Protein AF-A0A1X0NQ09-F1 (afdb_monomer)

Secondary structure (DSSP, 8-state):
----EEEEE-GGGTTSPPHHHHHHHHHH--EEEEEEEPPPPS-SS--S-TTTT-HHHHHHHHHHHHHHHHHHHHH-TT-SEEEEE-TT----HHHHHHHHTTS-SSS-EES-EEEEEEEETTEEEEEEEE-TTEEEEEHHHHHHHHH-HHHHHHHHSPP--

Structure (mmCIF, N/CA/C/O backbone):
data_AF-A0A1X0NQ09-F1
#
_entry.id   AF-A0A1X0NQ09-F1
#
loop_
_atom_site.group_PDB
_atom_site.id
_atom_site.type_symbol
_atom_site.label_atom_id
_atom_site.label_alt_id
_atom_site.label_comp_id
_atom_site.label_asym_id
_atom_site.label_entity_id
_atom_site.label_seq_id
_atom_site.pdbx_PDB_ins_code
_atom_site.Cartn_x
_atom_site.Cartn_y
_atom_site.Cartn_z
_atom_site.occupancy
_atom_site.B_iso_or_equiv
_atom_site.auth_seq_id
_atom_site.auth_comp_id
_atom_site.auth_asym_id
_atom_site.auth_atom_id
_atom_site.pdbx_PDB_model_num
ATOM 1 N N . MET A 1 1 ? -10.140 -13.417 -4.870 1.00 56.12 1 MET A N 1
ATOM 2 C CA . MET A 1 1 ? -8.799 -13.005 -5.319 1.00 56.12 1 MET A CA 1
ATOM 3 C C . MET A 1 1 ? -8.086 -12.385 -4.136 1.00 56.12 1 MET A C 1
ATOM 5 O O . MET A 1 1 ? -8.625 -11.443 -3.562 1.00 56.12 1 MET A O 1
ATOM 9 N N . LEU A 1 2 ? -6.958 -12.962 -3.728 1.00 75.19 2 LEU A N 1
ATOM 10 C CA . LEU A 1 2 ? -6.041 -12.350 -2.772 1.00 75.19 2 LEU A CA 1
ATOM 11 C C . LEU A 1 2 ? -4.984 -11.637 -3.614 1.00 75.19 2 LEU A C 1
ATOM 13 O O . LEU A 1 2 ? -4.325 -12.284 -4.415 1.00 75.19 2 LEU A O 1
ATOM 17 N N . VAL A 1 3 ? -4.888 -10.317 -3.499 1.00 72.88 3 VAL A N 1
ATOM 18 C CA . VAL A 1 3 ? -3.839 -9.560 -4.193 1.00 72.88 3 VAL A CA 1
ATOM 19 C C . VAL A 1 3 ? -2.610 -9.617 -3.310 1.00 72.88 3 VAL A C 1
ATOM 21 O O . VAL A 1 3 ? -2.664 -9.125 -2.181 1.00 72.88 3 VAL A O 1
ATOM 24 N N . LEU A 1 4 ? -1.544 -10.238 -3.805 1.00 79.12 4 LEU A N 1
ATOM 25 C C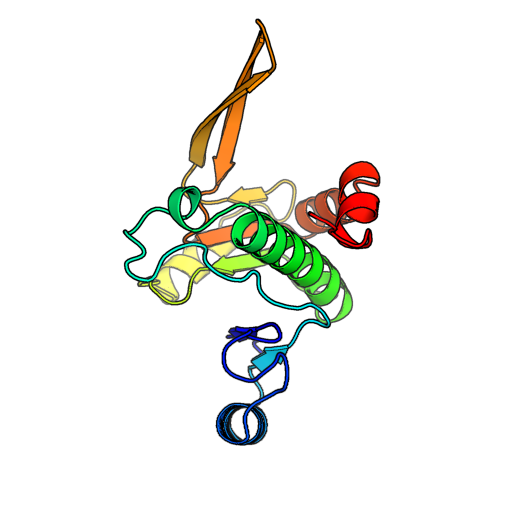A . LEU A 1 4 ? -0.279 -10.341 -3.083 1.00 79.12 4 LEU A CA 1
ATOM 26 C C . LEU A 1 4 ? 0.681 -9.232 -3.497 1.00 79.12 4 LEU A C 1
ATOM 28 O O . LEU A 1 4 ? 1.336 -8.648 -2.635 1.00 79.12 4 LEU A O 1
ATOM 32 N N . TYR A 1 5 ? 0.691 -8.869 -4.781 1.00 91.75 5 TYR A N 1
ATOM 33 C CA . TYR A 1 5 ? 1.655 -7.912 -5.309 1.00 91.75 5 TYR A CA 1
ATOM 34 C C . TYR A 1 5 ? 0.978 -6.760 -6.041 1.00 91.75 5 TYR A C 1
ATOM 36 O O . TYR A 1 5 ? 0.171 -6.939 -6.953 1.00 91.75 5 TYR A O 1
ATOM 44 N N . VAL A 1 6 ? 1.350 -5.543 -5.649 1.00 93.69 6 VAL A N 1
ATOM 45 C CA . VAL A 1 6 ? 0.920 -4.310 -6.307 1.00 93.69 6 VAL A CA 1
ATOM 46 C C . VAL A 1 6 ? 2.138 -3.665 -6.946 1.00 93.69 6 VAL A C 1
ATOM 48 O O . VAL A 1 6 ? 3.069 -3.236 -6.263 1.00 93.69 6 VAL A O 1
ATOM 51 N N . LEU A 1 7 ? 2.134 -3.573 -8.269 1.00 94.81 7 LEU A N 1
ATOM 52 C CA . LEU A 1 7 ? 3.247 -3.088 -9.076 1.00 94.81 7 LEU A CA 1
ATOM 53 C C . LEU A 1 7 ? 2.864 -1.827 -9.853 1.00 94.81 7 LEU A C 1
ATOM 55 O O . LEU A 1 7 ? 1.699 -1.447 -9.947 1.00 94.81 7 LEU A O 1
ATOM 59 N N . ALA A 1 8 ? 3.865 -1.159 -10.408 1.00 93.81 8 ALA A N 1
ATOM 60 C CA . ALA A 1 8 ? 3.704 -0.084 -11.376 1.00 93.81 8 ALA A CA 1
ATOM 61 C C . ALA A 1 8 ? 4.798 -0.214 -12.445 1.00 93.81 8 ALA A C 1
ATOM 63 O O . ALA A 1 8 ? 5.671 -1.079 -12.365 1.00 93.81 8 ALA A O 1
ATOM 64 N N . ARG A 1 9 ? 4.733 0.608 -13.492 1.00 93.38 9 ARG A N 1
ATOM 65 C CA . ARG A 1 9 ? 5.643 0.492 -14.637 1.00 93.38 9 ARG A CA 1
ATOM 66 C C . ARG A 1 9 ? 7.059 0.895 -14.229 1.00 93.38 9 ARG A C 1
ATOM 68 O O . ARG A 1 9 ? 7.280 2.041 -13.847 1.00 93.38 9 ARG A O 1
ATOM 75 N N . HIS A 1 10 ? 8.015 -0.028 -14.319 1.00 91.88 10 HIS A N 1
ATOM 76 C CA . HIS A 1 10 ? 9.383 0.192 -13.845 1.00 91.88 10 HIS A CA 1
ATOM 77 C C . HIS A 1 10 ? 10.287 0.820 -14.934 1.00 91.88 10 HIS A C 1
ATOM 79 O O . HIS A 1 10 ? 10.208 0.427 -16.105 1.00 91.88 10 HIS A O 1
ATOM 85 N N . PRO A 1 11 ? 11.187 1.769 -14.597 1.00 90.75 11 PRO A N 1
ATOM 86 C CA . PRO A 1 11 ? 12.048 2.439 -15.578 1.00 90.75 11 PRO A CA 1
ATOM 87 C C . PRO A 1 11 ? 13.055 1.522 -16.291 1.00 90.75 11 PRO A C 1
ATOM 89 O O . PRO A 1 11 ? 13.478 1.861 -17.397 1.00 90.75 11 PRO A O 1
ATOM 92 N N . SER A 1 12 ? 13.445 0.382 -15.705 1.00 89.31 12 SER A N 1
ATOM 93 C CA . SER A 1 12 ? 14.407 -0.557 -16.325 1.00 89.31 12 SER A CA 1
ATOM 94 C C . SER A 1 12 ? 13.903 -1.175 -17.631 1.00 89.31 12 SER A C 1
ATOM 96 O O . SER A 1 12 ? 14.713 -1.564 -18.465 1.00 89.31 12 SER A O 1
ATOM 98 N N . HIS A 1 13 ? 12.583 -1.223 -17.828 1.00 90.31 13 HIS A N 1
ATOM 99 C CA . HIS A 1 13 ? 11.938 -1.751 -19.032 1.00 90.31 13 HIS A CA 1
ATOM 100 C C . HIS A 1 13 ? 11.296 -0.637 -19.871 1.00 90.31 13 HIS A C 1
ATOM 102 O O . HIS A 1 13 ? 10.322 -0.863 -20.585 1.00 90.31 13 HIS A O 1
ATOM 108 N N . GLY A 1 14 ? 11.798 0.600 -19.753 1.00 92.00 14 GLY A N 1
ATOM 109 C CA . GLY A 1 14 ? 11.249 1.748 -20.480 1.00 92.00 14 GLY A CA 1
ATOM 110 C C . GLY A 1 14 ? 9.796 2.057 -20.111 1.00 92.00 14 GLY A C 1
ATOM 111 O O . GLY A 1 14 ? 9.060 2.574 -20.944 1.00 92.00 14 GLY A O 1
ATOM 112 N N . TYR A 1 15 ? 9.384 1.722 -18.883 1.00 93.56 15 TYR A N 1
ATOM 113 C CA . TYR A 1 15 ? 7.998 1.802 -18.411 1.00 93.56 15 TYR A CA 1
ATOM 114 C C . TYR A 1 15 ? 7.011 0.881 -19.153 1.00 93.56 15 TYR A C 1
ATOM 116 O O . TYR A 1 15 ? 5.805 1.113 -19.107 1.00 93.56 15 TYR A O 1
ATOM 124 N N . ASN A 1 16 ? 7.496 -0.187 -19.787 1.00 95.31 16 ASN A N 1
ATOM 125 C CA . ASN A 1 16 ? 6.665 -1.280 -20.291 1.00 95.31 16 ASN A CA 1
ATOM 126 C C . ASN A 1 16 ? 6.654 -2.456 -19.305 1.00 95.31 16 ASN A C 1
ATOM 128 O O . ASN A 1 16 ? 7.522 -2.562 -18.436 1.00 95.31 16 ASN A O 1
ATOM 132 N N . TYR A 1 17 ? 5.671 -3.344 -19.446 1.00 94.62 17 TYR A N 1
ATOM 133 C CA . TYR A 1 17 ? 5.644 -4.612 -18.717 1.00 94.62 17 TYR A CA 1
ATOM 134 C C . TYR A 1 17 ? 6.594 -5.610 -19.384 1.00 94.62 17 TYR A C 1
ATOM 136 O O . TYR A 1 17 ? 6.605 -5.727 -20.609 1.00 94.62 17 TYR A O 1
ATOM 144 N N . SER A 1 18 ? 7.412 -6.303 -18.590 1.00 94.12 18 SER A N 1
ATOM 145 C CA . SER A 1 18 ? 8.292 -7.354 -19.103 1.00 94.12 18 SER A CA 1
ATOM 146 C C . SER A 1 18 ? 7.494 -8.617 -19.431 1.00 94.12 18 SER A C 1
ATOM 148 O O . SER A 1 18 ? 6.469 -8.891 -18.810 1.00 94.12 18 SER A O 1
ATOM 150 N N . GLU A 1 19 ? 7.994 -9.434 -20.359 1.00 95.56 19 GLU A N 1
ATOM 151 C CA . GLU A 1 19 ? 7.397 -10.744 -20.667 1.00 95.56 19 GLU A CA 1
ATOM 152 C C . GLU A 1 19 ? 7.321 -11.647 -19.427 1.00 95.56 19 GLU A C 1
ATOM 154 O O . GLU A 1 19 ? 6.338 -12.357 -19.236 1.00 95.56 19 GLU A O 1
ATOM 159 N N . SER A 1 20 ? 8.329 -11.571 -18.549 1.00 95.25 20 SER A N 1
ATOM 160 C CA . SER A 1 20 ? 8.358 -12.326 -17.293 1.00 95.25 20 SER A CA 1
ATOM 161 C C . SER A 1 20 ? 7.201 -11.954 -16.366 1.00 95.25 20 SER A C 1
ATOM 163 O O . SER A 1 20 ? 6.545 -12.844 -15.839 1.00 95.25 20 SER A O 1
ATOM 165 N N . LEU A 1 21 ? 6.917 -10.656 -16.221 1.00 94.94 21 LEU A N 1
ATOM 166 C CA . LEU A 1 21 ? 5.816 -10.162 -15.400 1.00 94.94 21 LEU A CA 1
ATOM 167 C C . LEU A 1 21 ? 4.464 -10.585 -15.978 1.00 94.94 21 LEU A C 1
ATOM 169 O O . LEU A 1 21 ? 3.570 -10.969 -15.233 1.00 94.94 21 LEU A O 1
ATOM 173 N N . LEU A 1 22 ? 4.310 -10.514 -17.304 1.00 95.69 22 LEU A N 1
ATOM 174 C CA . LEU A 1 22 ? 3.078 -10.942 -17.968 1.00 95.69 22 LEU A CA 1
ATOM 175 C C . LEU A 1 22 ? 2.822 -12.435 -17.750 1.00 95.69 22 LEU A C 1
ATOM 177 O O . LEU A 1 22 ? 1.698 -12.816 -17.442 1.00 95.69 22 LEU A O 1
ATOM 181 N N . LYS A 1 23 ? 3.868 -13.261 -17.856 1.00 97.25 23 LYS A N 1
ATOM 182 C CA . LYS A 1 23 ? 3.777 -14.697 -17.590 1.00 97.25 23 LYS A CA 1
ATOM 183 C C . LYS A 1 23 ? 3.428 -14.989 -16.128 1.00 97.25 23 LYS A C 1
ATOM 185 O O . LYS A 1 23 ? 2.556 -15.806 -15.875 1.00 97.25 23 LYS A O 1
ATOM 190 N N . GLU A 1 24 ? 4.072 -14.313 -15.180 1.00 95.88 24 GLU A N 1
ATOM 191 C CA . GLU A 1 24 ? 3.794 -14.481 -13.748 1.00 95.88 24 GLU A CA 1
ATOM 192 C C . GLU A 1 24 ? 2.354 -14.073 -13.398 1.00 95.88 24 GLU A C 1
ATOM 194 O O . GLU A 1 24 ? 1.649 -14.796 -12.699 1.00 95.88 24 GLU A O 1
ATOM 199 N N . ALA A 1 25 ? 1.873 -12.957 -13.951 1.00 94.69 25 ALA A N 1
ATOM 200 C CA . ALA A 1 25 ? 0.501 -12.502 -13.742 1.00 94.69 25 ALA A CA 1
ATOM 201 C C . ALA A 1 25 ? -0.548 -13.468 -14.331 1.00 94.69 25 ALA A C 1
ATOM 203 O O . ALA A 1 25 ? -1.627 -13.625 -13.751 1.00 94.69 25 ALA A O 1
ATOM 204 N N . ASP A 1 26 ? -0.235 -14.106 -15.463 1.00 95.06 26 ASP A N 1
ATOM 205 C CA . ASP A 1 26 ? -1.075 -15.138 -16.085 1.00 95.06 26 ASP A CA 1
ATOM 206 C C . ASP A 1 26 ? -1.040 -16.467 -15.313 1.00 95.06 26 ASP A C 1
ATOM 208 O O . ASP A 1 26 ? -2.035 -17.178 -15.272 1.00 95.06 26 ASP A O 1
ATOM 212 N N . GLU A 1 27 ? 0.075 -16.791 -14.657 1.00 96.12 27 GLU A N 1
ATOM 213 C CA . GLU A 1 27 ? 0.233 -18.040 -13.905 1.00 96.12 27 GLU A CA 1
ATOM 214 C C . GLU A 1 27 ? -0.399 -17.978 -12.503 1.00 96.12 27 GLU A C 1
ATOM 216 O O . GLU A 1 27 ? -1.095 -18.911 -12.097 1.00 96.12 27 GLU A O 1
ATOM 221 N N . TYR A 1 28 ? -0.181 -16.887 -11.758 1.00 94.81 28 TYR A N 1
ATOM 222 C CA . TYR A 1 28 ? -0.541 -16.807 -10.333 1.00 94.81 28 TYR A CA 1
ATOM 223 C C . TYR A 1 28 ? -1.804 -15.990 -10.040 1.00 94.81 28 TYR A C 1
ATOM 225 O O . TYR A 1 28 ? -2.444 -16.197 -9.006 1.00 94.81 28 TYR A O 1
ATOM 233 N N . HIS A 1 29 ? -2.207 -15.093 -10.947 1.00 93.00 29 HIS A N 1
ATOM 234 C CA . HIS A 1 29 ? -3.415 -14.265 -10.817 1.00 93.00 29 HIS A CA 1
ATOM 235 C C . HIS A 1 29 ? -3.526 -13.473 -9.491 1.00 93.00 29 HIS A C 1
ATOM 237 O O .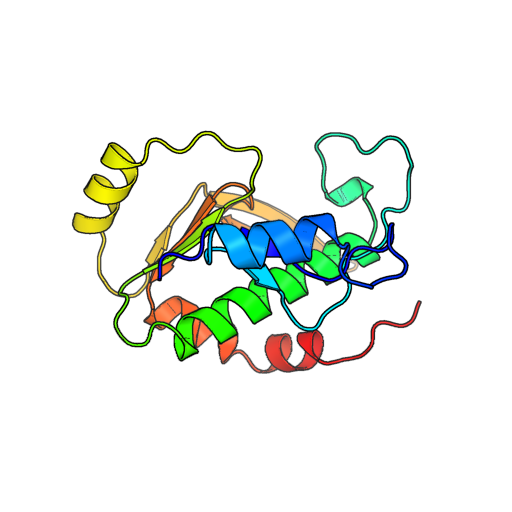 HIS A 1 29 ? -4.626 -13.225 -8.983 1.00 93.00 29 HIS A O 1
ATOM 243 N N . ASP A 1 30 ? -2.392 -13.058 -8.928 1.00 94.00 30 ASP A N 1
ATOM 244 C CA . ASP A 1 30 ? -2.265 -12.346 -7.648 1.00 94.00 30 ASP A CA 1
ATOM 245 C C . ASP A 1 30 ? -1.534 -10.990 -7.766 1.00 94.00 30 ASP A C 1
ATOM 247 O O . ASP A 1 30 ? -1.333 -10.293 -6.762 1.00 94.00 30 ASP A O 1
ATOM 251 N N . ILE A 1 31 ? -1.201 -10.587 -8.998 1.00 94.75 31 ILE A N 1
ATOM 252 C CA . ILE A 1 31 ? -0.532 -9.330 -9.343 1.00 94.75 31 ILE A CA 1
ATOM 253 C C . ILE A 1 31 ? -1.544 -8.296 -9.848 1.00 94.75 31 ILE A C 1
ATOM 255 O O . ILE A 1 31 ? -2.333 -8.547 -10.759 1.00 94.75 31 ILE A O 1
ATOM 259 N N . ILE A 1 32 ? -1.456 -7.077 -9.318 1.00 93.50 32 ILE A N 1
ATOM 260 C CA . ILE A 1 32 ? -2.135 -5.893 -9.851 1.00 93.50 32 ILE A CA 1
ATOM 261 C C . ILE A 1 32 ? -1.102 -4.849 -10.256 1.00 93.50 32 ILE A C 1
ATOM 263 O O . ILE A 1 32 ? -0.279 -4.425 -9.447 1.00 93.50 32 ILE A O 1
ATOM 267 N N . THR A 1 33 ? -1.199 -4.344 -11.485 1.00 94.06 33 THR A N 1
ATOM 268 C CA . THR A 1 33 ? -0.398 -3.200 -11.934 1.00 94.06 33 THR A CA 1
ATOM 269 C C . THR A 1 33 ? -1.215 -1.913 -11.915 1.00 94.06 33 THR A C 1
ATOM 271 O O . THR A 1 33 ? -2.295 -1.844 -12.502 1.00 94.06 33 THR A O 1
ATOM 274 N N . LEU A 1 34 ? -0.680 -0.865 -11.299 1.00 94.00 34 LEU A N 1
ATOM 275 C CA . LEU A 1 34 ? -1.281 0.464 -11.271 1.00 94.00 34 LEU A CA 1
ATOM 276 C C . LEU A 1 34 ? -0.872 1.276 -12.513 1.00 94.00 34 LEU A C 1
ATOM 278 O O . LEU A 1 34 ? 0.254 1.131 -13.000 1.00 94.00 34 LEU A O 1
ATOM 282 N N . PRO A 1 35 ? -1.737 2.179 -13.018 1.00 91.25 35 PRO A N 1
ATOM 283 C CA . PRO A 1 35 ? -1.507 2.923 -14.258 1.00 91.25 35 PRO A CA 1
ATOM 284 C C . PRO A 1 35 ? -0.533 4.103 -14.080 1.00 91.25 35 PRO A C 1
ATOM 286 O O . PRO A 1 35 ? -0.704 5.170 -14.665 1.00 91.25 35 PRO A O 1
ATOM 289 N N . VAL A 1 36 ? 0.534 3.925 -13.306 1.00 91.94 36 VAL A N 1
ATOM 290 C CA . VAL A 1 36 ? 1.568 4.936 -13.042 1.00 91.94 36 VAL A CA 1
ATOM 291 C C . VAL A 1 36 ? 2.953 4.395 -13.370 1.00 91.94 36 VAL A C 1
ATOM 293 O O . VAL A 1 36 ? 3.139 3.192 -13.552 1.00 91.94 36 VAL A O 1
ATOM 296 N N . ASN A 1 37 ? 3.910 5.307 -13.489 1.00 92.31 37 ASN A N 1
ATOM 297 C CA . ASN A 1 37 ? 5.320 4.974 -13.613 1.00 92.31 37 ASN A CA 1
ATOM 298 C C . ASN A 1 37 ? 5.957 5.028 -12.223 1.00 92.31 37 ASN A C 1
ATOM 300 O O . ASN A 1 37 ? 5.685 5.959 -11.461 1.00 92.31 37 ASN A O 1
ATOM 304 N N . GLU A 1 38 ? 6.800 4.049 -11.913 1.00 90.50 38 GLU A N 1
ATOM 305 C CA . GLU A 1 38 ? 7.684 4.104 -10.752 1.00 90.50 38 GLU A CA 1
ATOM 306 C C . GLU A 1 38 ? 8.682 5.257 -10.909 1.00 90.50 38 GLU A C 1
ATOM 308 O O . GLU A 1 38 ? 9.069 5.627 -12.023 1.00 90.50 38 GLU A O 1
ATOM 313 N N . GLY A 1 39 ? 9.109 5.827 -9.785 1.00 89.31 39 GLY A N 1
ATOM 314 C CA . GLY A 1 39 ? 10.133 6.866 -9.795 1.00 89.31 39 GLY A CA 1
ATOM 315 C C . GLY A 1 39 ? 11.505 6.302 -10.147 1.00 89.31 39 GLY A C 1
ATOM 316 O O . GLY A 1 39 ? 11.829 5.168 -9.791 1.00 89.31 39 GLY A O 1
ATOM 317 N N . ARG A 1 40 ? 12.343 7.091 -10.826 1.00 88.44 40 ARG A N 1
ATOM 318 C CA . ARG A 1 40 ? 13.725 6.691 -11.104 1.00 88.44 40 ARG A CA 1
ATOM 319 C C . ARG A 1 40 ? 14.614 7.004 -9.894 1.00 88.44 40 ARG A C 1
ATOM 321 O O . ARG A 1 40 ? 14.699 8.174 -9.515 1.00 88.44 40 ARG A O 1
ATOM 328 N N . PRO A 1 41 ? 15.319 6.013 -9.319 1.00 86.00 41 PRO A N 1
ATOM 329 C CA . PRO A 1 41 ? 16.278 6.287 -8.259 1.00 86.00 41 PRO A CA 1
ATOM 330 C C . PRO A 1 41 ? 17.414 7.193 -8.740 1.00 86.00 41 PRO A C 1
ATOM 332 O O . PRO A 1 41 ? 17.908 7.061 -9.862 1.00 86.00 41 PRO A O 1
ATOM 335 N N . ASN A 1 42 ? 17.839 8.121 -7.887 1.00 79.25 42 ASN A N 1
ATOM 336 C CA . ASN A 1 42 ? 18.879 9.110 -8.197 1.00 79.25 42 ASN A CA 1
ATOM 337 C C . ASN A 1 42 ? 20.324 8.555 -8.119 1.00 79.25 42 ASN A C 1
ATOM 339 O O . ASN A 1 42 ? 21.252 9.232 -8.562 1.00 79.25 42 ASN A O 1
ATOM 343 N N . LYS A 1 43 ? 20.536 7.358 -7.551 1.00 70.50 43 LYS A N 1
ATOM 344 C CA . LYS A 1 43 ? 21.852 6.750 -7.281 1.00 70.50 43 LYS A CA 1
ATOM 345 C C . LYS A 1 43 ? 21.838 5.246 -7.569 1.00 70.50 43 LYS A C 1
ATOM 347 O O . LYS A 1 43 ? 20.797 4.604 -7.507 1.00 70.50 43 LYS A O 1
ATOM 352 N N . LYS A 1 44 ? 23.020 4.688 -7.867 1.00 60.91 44 LYS A N 1
ATOM 353 C CA . LYS A 1 44 ? 23.215 3.248 -8.138 1.00 60.91 44 LYS A CA 1
ATOM 354 C C . LYS A 1 44 ? 23.346 2.386 -6.872 1.00 60.91 44 LYS A C 1
ATOM 356 O O . LYS A 1 44 ? 23.022 1.211 -6.930 1.00 60.91 44 LYS A O 1
ATOM 361 N N . ASN A 1 45 ? 23.782 2.971 -5.753 1.00 55.78 45 ASN A N 1
ATOM 362 C CA . ASN A 1 45 ? 23.952 2.284 -4.469 1.00 55.78 45 ASN A CA 1
ATOM 363 C C . ASN A 1 45 ? 22.950 2.874 -3.482 1.00 55.78 45 ASN A C 1
ATOM 365 O O . ASN A 1 45 ? 23.228 3.871 -2.816 1.00 55.78 45 ASN A O 1
ATOM 369 N N . LEU A 1 46 ? 21.746 2.320 -3.493 1.00 60.94 46 LEU A N 1
ATOM 370 C CA . LEU A 1 46 ? 20.665 2.736 -2.618 1.00 60.94 46 LEU A CA 1
ATOM 371 C C . LEU A 1 46 ? 20.868 2.035 -1.270 1.00 60.94 46 LEU A C 1
ATOM 373 O O . LEU A 1 46 ? 20.794 0.814 -1.190 1.00 60.94 46 LEU A O 1
ATOM 377 N N . GLU A 1 47 ? 21.191 2.801 -0.229 1.00 56.00 47 GLU A N 1
ATOM 378 C CA . GLU A 1 47 ? 21.157 2.311 1.152 1.00 56.00 47 GLU A CA 1
ATOM 379 C C . GLU A 1 47 ? 19.699 2.055 1.587 1.00 56.00 47 GLU A C 1
ATOM 381 O O . GLU A 1 47 ? 18.755 2.464 0.905 1.00 56.00 47 GLU A O 1
ATOM 386 N N . TYR A 1 48 ? 19.514 1.420 2.750 1.00 55.66 48 TYR A N 1
ATOM 387 C CA . TYR A 1 48 ? 18.226 1.035 3.361 1.00 55.66 48 TYR A CA 1
ATOM 388 C C . TYR A 1 48 ? 17.224 2.191 3.610 1.00 55.66 48 TYR A C 1
ATOM 390 O O . TYR A 1 48 ? 16.161 1.978 4.188 1.00 55.66 48 TYR A O 1
ATOM 398 N N . SER A 1 49 ? 17.550 3.428 3.225 1.00 61.91 49 SER A N 1
ATOM 399 C CA . SER A 1 49 ? 16.749 4.629 3.463 1.00 61.91 49 SER A CA 1
ATOM 400 C C . SER A 1 49 ? 16.141 5.156 2.162 1.00 61.91 49 SER A C 1
ATOM 402 O O . SER A 1 49 ? 16.839 5.618 1.259 1.00 61.91 49 SER A O 1
ATOM 404 N N . SER A 1 50 ? 14.807 5.178 2.102 1.00 64.12 50 SER A N 1
ATOM 405 C CA . SER A 1 50 ? 14.035 5.732 0.980 1.00 64.12 50 SER A CA 1
ATOM 406 C C . SER A 1 50 ? 14.238 7.238 0.762 1.00 64.12 50 SER A C 1
ATOM 408 O O . SER A 1 50 ? 13.933 7.765 -0.313 1.00 64.12 50 SER A O 1
ATOM 410 N N . ASN A 1 51 ? 14.798 7.950 1.748 1.00 65.69 51 ASN A N 1
ATOM 411 C CA . ASN A 1 51 ? 15.142 9.364 1.606 1.00 65.69 51 ASN A CA 1
ATOM 412 C C . ASN A 1 51 ? 16.260 9.579 0.584 1.00 65.69 51 ASN A C 1
ATOM 414 O O . ASN A 1 51 ? 16.263 10.583 -0.130 1.00 65.69 51 ASN A O 1
ATOM 418 N N . ASP A 1 52 ? 17.171 8.617 0.471 1.00 71.50 52 ASP A N 1
ATOM 419 C CA . ASP A 1 52 ? 18.341 8.730 -0.389 1.00 71.50 52 ASP A CA 1
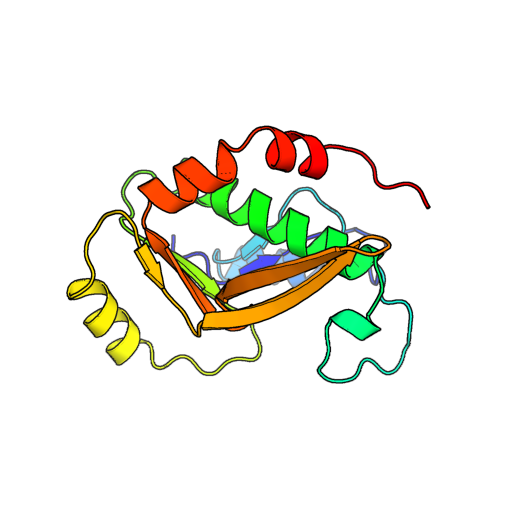ATOM 420 C C . ASP A 1 52 ? 18.036 8.393 -1.844 1.00 71.50 52 ASP A C 1
ATOM 422 O O . ASP A 1 52 ? 18.827 8.739 -2.718 1.00 71.50 52 ASP A O 1
ATOM 426 N N . TRP A 1 53 ? 16.869 7.795 -2.116 1.00 80.62 53 TRP A N 1
ATOM 427 C CA . TRP A 1 53 ? 16.455 7.326 -3.441 1.00 80.62 53 TRP A CA 1
ATOM 428 C C . TRP A 1 53 ? 15.998 8.460 -4.369 1.00 80.62 53 TRP A C 1
ATOM 430 O O . TRP A 1 53 ? 15.970 8.300 -5.590 1.00 80.62 53 TRP A O 1
ATOM 440 N N . GLY A 1 54 ? 15.703 9.634 -3.806 1.00 86.56 54 GLY A N 1
ATOM 441 C CA . GLY A 1 54 ? 15.339 10.839 -4.545 1.00 86.56 54 GLY A CA 1
ATOM 442 C C . GLY A 1 54 ? 13.833 11.091 -4.649 1.00 86.56 54 GLY A C 1
ATOM 443 O O . GLY A 1 54 ? 12.995 10.217 -4.433 1.00 86.56 54 GLY A O 1
ATOM 444 N N . VAL A 1 55 ? 13.493 12.336 -4.995 1.00 87.25 55 VAL A N 1
ATOM 445 C CA . VAL A 1 55 ? 12.114 12.852 -4.972 1.00 87.25 55 VAL A CA 1
ATOM 446 C C . VAL A 1 55 ? 11.170 12.115 -5.925 1.00 87.25 55 VAL A C 1
ATOM 448 O O . VAL A 1 55 ? 10.015 11.887 -5.581 1.00 87.25 55 VAL A O 1
ATOM 451 N N . GLU A 1 56 ? 11.654 11.682 -7.094 1.00 89.12 56 GLU A N 1
ATOM 452 C CA . GLU A 1 56 ? 10.846 10.910 -8.045 1.00 89.12 56 GLU A CA 1
ATOM 453 C C . GLU A 1 56 ? 10.329 9.615 -7.420 1.00 89.12 56 GLU A C 1
ATOM 455 O O . GLU A 1 56 ? 9.152 9.286 -7.563 1.00 89.12 56 GLU A O 1
ATOM 460 N N . VAL A 1 57 ? 11.196 8.901 -6.698 1.00 89.44 57 VAL A N 1
ATOM 461 C CA . VAL A 1 57 ? 10.847 7.640 -6.037 1.00 89.44 57 VAL A CA 1
ATOM 462 C C . VAL A 1 57 ? 9.846 7.886 -4.917 1.00 89.44 57 VAL A C 1
ATOM 464 O O . VAL A 1 57 ? 8.837 7.193 -4.837 1.00 89.44 57 VAL A O 1
ATOM 467 N N . GLN A 1 58 ? 10.053 8.928 -4.108 1.00 88.56 58 GLN A N 1
ATOM 468 C CA . GLN A 1 58 ? 9.111 9.298 -3.046 1.00 88.56 58 GLN A CA 1
ATOM 469 C C . GLN A 1 58 ? 7.719 9.642 -3.598 1.00 88.56 58 GLN A C 1
ATOM 471 O O . GLN A 1 58 ? 6.705 9.211 -3.040 1.00 88.56 58 GLN A O 1
ATOM 476 N N . ILE A 1 59 ? 7.652 10.373 -4.717 1.00 90.69 59 ILE A N 1
ATOM 477 C CA . ILE A 1 59 ? 6.390 10.678 -5.408 1.00 90.69 59 ILE A CA 1
ATOM 478 C C . ILE A 1 59 ? 5.752 9.393 -5.945 1.00 90.69 59 ILE A C 1
ATOM 480 O O . ILE A 1 59 ? 4.553 9.188 -5.748 1.00 90.69 59 ILE A O 1
ATOM 484 N N . GLY A 1 60 ? 6.538 8.523 -6.586 1.00 91.62 60 GLY A N 1
ATOM 485 C CA . GLY A 1 60 ? 6.085 7.231 -7.107 1.00 91.62 60 GLY A CA 1
ATOM 486 C C . GLY A 1 60 ? 5.453 6.361 -6.020 1.00 91.62 60 GLY A C 1
ATOM 487 O O . GLY A 1 60 ? 4.284 5.993 -6.135 1.00 91.62 60 GLY A O 1
ATOM 488 N N . LEU A 1 61 ? 6.168 6.138 -4.914 1.00 91.31 61 LEU A N 1
ATOM 489 C CA . LEU A 1 61 ? 5.691 5.359 -3.764 1.00 91.31 61 LEU A CA 1
ATOM 490 C C . LEU A 1 61 ? 4.423 5.958 -3.138 1.00 91.31 61 LEU A C 1
ATOM 492 O O . LEU A 1 61 ? 3.483 5.228 -2.804 1.00 91.31 61 LEU A O 1
ATOM 496 N N . SER A 1 62 ? 4.361 7.287 -3.016 1.00 92.19 62 SER A N 1
ATOM 497 C CA . SER A 1 62 ? 3.190 7.986 -2.468 1.00 92.19 62 SER A CA 1
ATOM 498 C C . SER A 1 62 ? 1.959 7.812 -3.361 1.00 92.19 62 SER A C 1
ATOM 500 O O . SER A 1 62 ? 0.868 7.512 -2.871 1.00 92.19 62 SER A O 1
ATOM 502 N N . ARG A 1 63 ? 2.125 7.935 -4.685 1.00 94.44 63 ARG A N 1
ATOM 503 C CA . ARG A 1 63 ? 1.045 7.698 -5.657 1.00 94.44 63 ARG A CA 1
ATOM 504 C C . ARG A 1 63 ? 0.588 6.254 -5.657 1.00 94.44 63 ARG A C 1
ATOM 506 O O . ARG A 1 63 ? -0.612 6.001 -5.640 1.00 94.44 63 ARG A O 1
ATOM 513 N N . LYS A 1 64 ? 1.539 5.323 -5.654 1.00 94.06 64 LYS A N 1
ATOM 514 C CA . LYS A 1 64 ? 1.276 3.886 -5.617 1.00 94.06 64 LYS A CA 1
ATOM 515 C C . LYS A 1 64 ? 0.449 3.517 -4.388 1.00 94.06 64 LYS A C 1
ATOM 517 O O . LYS A 1 64 ? -0.554 2.827 -4.514 1.00 94.06 64 LYS A O 1
ATOM 522 N N . THR A 1 65 ? 0.810 4.069 -3.229 1.00 95.19 65 THR A N 1
ATOM 523 C CA . THR A 1 65 ? 0.061 3.904 -1.977 1.00 95.19 65 THR A CA 1
ATOM 524 C C . THR A 1 65 ? -1.373 4.417 -2.106 1.00 95.19 65 THR A C 1
ATOM 526 O O . THR A 1 65 ? -2.311 3.689 -1.795 1.00 95.19 65 THR A O 1
ATOM 529 N N . PHE A 1 66 ? -1.565 5.645 -2.600 1.00 96.50 66 PHE A N 1
ATOM 530 C CA . PHE A 1 66 ? -2.907 6.209 -2.766 1.00 96.50 66 PHE A CA 1
ATOM 531 C C . PHE A 1 66 ? -3.774 5.376 -3.716 1.00 96.50 66 PHE A C 1
ATOM 533 O O . PHE A 1 66 ? -4.893 4.999 -3.373 1.00 96.50 66 PHE A O 1
ATOM 540 N N . LEU A 1 67 ? -3.240 5.055 -4.896 1.00 96.12 67 LEU A N 1
ATOM 541 C CA . LEU A 1 67 ? -3.955 4.300 -5.922 1.00 96.12 67 LEU A CA 1
ATOM 542 C C . LEU A 1 67 ? -4.246 2.860 -5.489 1.00 96.12 67 LEU A C 1
ATOM 544 O O . LEU A 1 67 ? -5.283 2.326 -5.869 1.00 96.12 67 LEU A O 1
ATOM 548 N N . TRP A 1 68 ? -3.381 2.246 -4.675 1.00 96.00 68 TRP A N 1
ATOM 549 C CA . TRP A 1 68 ? -3.658 0.943 -4.075 1.00 96.00 68 TRP A CA 1
ATOM 550 C C . TRP A 1 68 ? -4.917 0.986 -3.211 1.00 96.00 68 TRP A C 1
ATOM 552 O O . TRP A 1 68 ? -5.839 0.214 -3.457 1.00 96.00 68 TRP A O 1
ATOM 562 N N . PHE A 1 69 ? -4.995 1.907 -2.246 1.00 97.00 69 PHE A N 1
ATOM 563 C CA . PHE A 1 69 ? -6.178 2.015 -1.387 1.00 97.00 69 PHE A CA 1
ATOM 564 C C . PHE A 1 69 ? -7.433 2.372 -2.186 1.00 97.00 69 PHE A C 1
ATOM 566 O O . PHE A 1 69 ? -8.493 1.788 -1.954 1.00 97.00 69 PHE A O 1
ATOM 573 N N . GLU A 1 70 ? -7.314 3.272 -3.165 1.00 96.44 70 GLU A N 1
ATOM 574 C CA . GLU A 1 70 ? -8.435 3.654 -4.027 1.00 96.44 70 GLU A CA 1
ATOM 575 C C . GLU A 1 70 ? -8.973 2.455 -4.825 1.00 96.44 70 GLU A C 1
ATOM 577 O O . GLU A 1 70 ? -10.183 2.224 -4.888 1.00 96.44 70 GLU A O 1
ATOM 582 N N . LEU A 1 71 ? -8.078 1.658 -5.412 1.00 95.75 71 LEU A N 1
ATOM 583 C CA . LEU A 1 71 ? -8.439 0.470 -6.174 1.00 95.75 71 LEU A CA 1
ATOM 584 C C . LEU A 1 71 ? -8.982 -0.645 -5.275 1.00 95.75 71 LEU A C 1
ATOM 586 O O . LEU A 1 71 ? -10.013 -1.237 -5.594 1.00 95.75 71 LEU A O 1
ATOM 590 N N . ALA A 1 72 ? -8.328 -0.915 -4.145 1.00 95.75 72 ALA A N 1
ATOM 591 C CA . ALA A 1 72 ? -8.728 -1.957 -3.205 1.00 95.75 72 ALA A CA 1
ATOM 592 C C . ALA A 1 72 ? -10.155 -1.727 -2.685 1.00 95.75 72 ALA A C 1
ATOM 594 O O . ALA A 1 72 ? -10.948 -2.666 -2.630 1.00 95.75 72 ALA A O 1
ATOM 595 N N . LEU A 1 73 ? -10.525 -0.475 -2.398 1.00 96.38 73 LEU A N 1
ATOM 596 C CA . LEU A 1 73 ? -11.884 -0.120 -1.982 1.00 96.38 73 LEU A CA 1
ATOM 597 C C . LEU A 1 73 ? -12.950 -0.428 -3.042 1.00 96.38 73 LEU A C 1
ATOM 599 O O . LEU A 1 73 ? -14.074 -0.780 -2.669 1.00 96.38 73 LEU A O 1
ATOM 603 N N . ARG A 1 74 ? -12.604 -0.312 -4.334 1.00 95.12 74 ARG A N 1
ATOM 604 C CA . ARG A 1 74 ? -13.491 -0.626 -5.470 1.00 95.12 74 ARG A CA 1
ATOM 605 C C . ARG A 1 74 ? -13.582 -2.128 -5.733 1.00 95.12 74 ARG A C 1
ATOM 607 O O . ARG A 1 74 ? -14.678 -2.637 -5.948 1.00 95.12 74 ARG A O 1
ATOM 614 N N . LEU A 1 75 ? -12.451 -2.834 -5.718 1.00 93.62 75 LEU A N 1
ATOM 615 C CA . LEU A 1 75 ? -12.391 -4.269 -6.022 1.00 93.62 75 LEU A CA 1
ATOM 616 C C . LEU A 1 75 ? -12.910 -5.143 -4.875 1.00 93.62 75 LEU A C 1
ATOM 618 O O . LEU A 1 75 ? -13.480 -6.208 -5.114 1.00 93.62 75 LEU A O 1
ATOM 622 N N . PHE A 1 76 ? -12.736 -4.694 -3.631 1.00 93.50 76 PHE A N 1
ATOM 623 C CA . PHE A 1 76 ? -13.057 -5.461 -2.430 1.00 93.50 76 PHE A CA 1
ATOM 624 C C . PHE A 1 76 ? -14.069 -4.708 -1.551 1.00 93.50 76 PHE A C 1
ATOM 626 O O . PHE A 1 76 ? -13.748 -4.265 -0.450 1.00 93.50 76 PHE A O 1
ATOM 633 N N . PRO A 1 77 ? -15.334 -4.564 -1.983 1.00 92.69 77 PRO A N 1
ATOM 634 C CA . PRO A 1 77 ? -16.322 -3.739 -1.279 1.00 92.69 77 PRO A CA 1
ATOM 635 C C . PRO A 1 77 ? -16.714 -4.268 0.112 1.00 92.69 77 PRO A C 1
ATOM 637 O O . PRO A 1 77 ? -17.332 -3.548 0.886 1.00 92.69 77 PRO A O 1
ATOM 640 N N . ARG A 1 78 ? -16.378 -5.524 0.435 1.00 94.44 78 ARG A N 1
ATOM 641 C CA . ARG A 1 78 ? -16.798 -6.218 1.665 1.00 94.44 78 ARG A CA 1
ATOM 642 C C . ARG A 1 78 ? -15.667 -6.502 2.658 1.00 94.44 78 ARG A C 1
ATOM 644 O O . ARG A 1 78 ? -15.898 -7.213 3.631 1.00 94.44 78 ARG A O 1
ATOM 651 N N . VAL A 1 79 ? -14.450 -6.008 2.419 1.00 94.25 79 VAL A N 1
ATOM 652 C CA . VAL A 1 79 ? -13.349 -6.195 3.381 1.00 94.25 79 VAL A CA 1
ATOM 653 C C . VAL A 1 79 ? -13.431 -5.163 4.500 1.00 94.25 79 VAL A C 1
ATOM 655 O O . VAL A 1 79 ? -13.722 -3.994 4.250 1.00 94.25 79 VAL A O 1
ATOM 658 N N . ASN A 1 80 ? -13.136 -5.600 5.725 1.00 95.75 80 ASN A N 1
ATOM 659 C CA . ASN A 1 80 ? -13.073 -4.721 6.896 1.00 95.75 80 ASN A CA 1
ATOM 660 C C . ASN A 1 80 ? -11.741 -3.967 6.978 1.00 95.75 80 ASN A C 1
ATOM 662 O O . ASN A 1 80 ? -11.687 -2.860 7.507 1.00 95.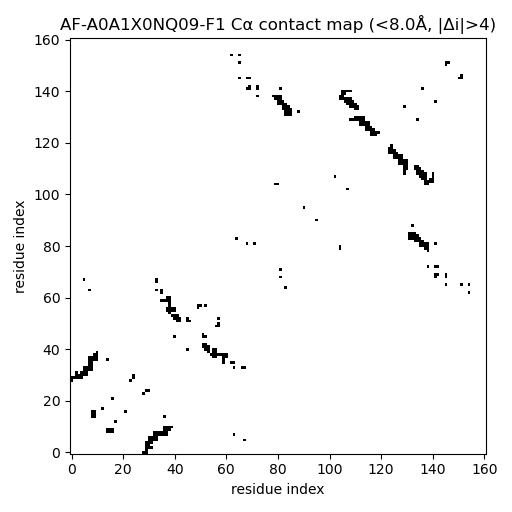75 80 ASN A O 1
ATOM 666 N N . TYR A 1 81 ? -10.677 -4.571 6.444 1.00 96.38 81 TYR A N 1
ATOM 667 C CA . TYR A 1 81 ? -9.310 -4.081 6.541 1.00 96.38 81 TYR A CA 1
ATOM 668 C C . TYR A 1 81 ? -8.611 -4.142 5.188 1.00 96.38 81 TYR A C 1
ATOM 670 O O . TYR A 1 81 ? -8.839 -5.070 4.409 1.00 96.38 81 TYR A O 1
ATOM 678 N N . ILE A 1 82 ? -7.735 -3.173 4.937 1.00 96.25 82 ILE A N 1
ATOM 679 C CA . ILE A 1 82 ? -6.825 -3.151 3.792 1.00 96.25 82 ILE A CA 1
ATOM 680 C C . ILE A 1 82 ? -5.414 -2.941 4.335 1.00 96.25 82 ILE A C 1
ATOM 682 O O . ILE A 1 82 ? -5.144 -1.959 5.029 1.00 96.25 82 ILE A O 1
ATOM 686 N N . THR A 1 83 ? -4.518 -3.867 4.015 1.00 95.56 83 THR A N 1
ATOM 687 C CA . THR A 1 83 ? -3.120 -3.843 4.454 1.00 95.56 83 THR A CA 1
ATOM 688 C C . THR A 1 83 ? -2.215 -3.460 3.288 1.00 95.56 83 THR A C 1
ATOM 690 O O . THR A 1 83 ? -2.434 -3.879 2.151 1.00 95.56 83 THR A O 1
ATOM 693 N N . LYS A 1 84 ? -1.192 -2.655 3.574 1.00 95.12 84 LYS A N 1
ATOM 694 C CA . LYS A 1 84 ? -0.013 -2.468 2.724 1.00 95.12 84 LYS A CA 1
ATOM 695 C C . LYS A 1 84 ? 1.178 -3.068 3.464 1.00 95.12 84 LYS A C 1
ATOM 697 O O . LYS A 1 84 ? 1.348 -2.778 4.644 1.00 95.12 84 LYS A O 1
ATOM 702 N N . GLY A 1 85 ? 2.016 -3.822 2.762 1.00 93.50 85 GLY A N 1
ATOM 703 C CA . GLY A 1 85 ? 3.345 -4.219 3.223 1.00 93.50 85 GLY A CA 1
ATOM 704 C C . GLY A 1 85 ? 4.387 -4.014 2.129 1.00 93.50 85 GLY A C 1
ATOM 705 O O . GLY A 1 85 ? 4.019 -3.868 0.962 1.00 93.50 85 GLY A O 1
ATOM 706 N N . ASP A 1 86 ? 5.652 -3.951 2.524 1.00 92.12 86 ASP A N 1
ATOM 707 C CA . ASP A 1 86 ? 6.789 -4.055 1.608 1.00 92.12 86 ASP A CA 1
ATOM 708 C C . ASP A 1 86 ? 7.113 -5.548 1.372 1.00 92.12 86 ASP A C 1
ATOM 710 O O . ASP A 1 86 ? 6.728 -6.411 2.166 1.00 92.12 86 ASP A O 1
ATOM 7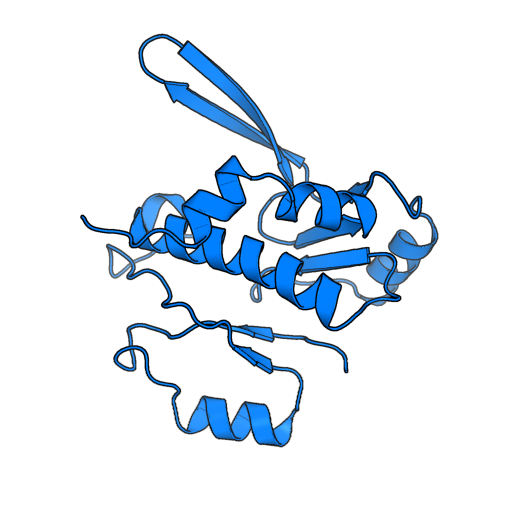14 N N . ASP A 1 87 ? 7.749 -5.878 0.251 1.00 92.00 87 ASP A N 1
ATOM 715 C CA . ASP A 1 87 ? 8.057 -7.255 -0.170 1.00 92.00 87 ASP A CA 1
ATOM 716 C C . ASP A 1 87 ? 9.325 -7.831 0.484 1.00 92.00 87 ASP A C 1
ATOM 718 O O . ASP A 1 87 ? 9.609 -9.023 0.364 1.00 92.00 87 ASP A O 1
ATOM 722 N N . ASP A 1 88 ? 10.052 -7.008 1.233 1.00 91.44 88 ASP A N 1
ATOM 723 C CA . ASP A 1 88 ? 11.276 -7.336 1.962 1.00 91.44 88 ASP A CA 1
ATOM 724 C C . ASP A 1 88 ? 11.045 -7.588 3.466 1.00 91.44 88 ASP A C 1
ATOM 726 O O . ASP A 1 88 ? 11.985 -7.590 4.267 1.00 91.44 88 ASP A O 1
ATOM 730 N N . ILE A 1 89 ? 9.794 -7.848 3.869 1.00 91.25 89 ILE A N 1
ATOM 731 C CA . ILE A 1 89 ? 9.424 -8.143 5.259 1.00 91.25 89 ILE A CA 1
ATOM 732 C C . ILE A 1 89 ? 9.191 -9.636 5.509 1.00 91.25 89 ILE A C 1
ATOM 734 O O . ILE A 1 89 ? 8.806 -10.405 4.630 1.00 91.25 89 ILE A O 1
ATOM 738 N N . PHE A 1 90 ? 9.282 -10.029 6.780 1.00 92.88 90 PHE A N 1
ATOM 739 C CA . PHE A 1 90 ? 8.736 -11.295 7.264 1.00 92.88 90 PHE A CA 1
ATOM 740 C C . PHE A 1 90 ? 7.429 -11.061 8.033 1.00 92.88 90 PHE A C 1
ATOM 742 O O . PHE A 1 90 ? 7.433 -10.441 9.100 1.00 92.88 90 PHE A O 1
ATOM 749 N N . LEU A 1 91 ? 6.309 -11.591 7.527 1.00 91.88 91 LEU A N 1
ATOM 750 C CA . LEU A 1 91 ? 4.998 -11.490 8.176 1.00 91.88 91 LEU A CA 1
ATOM 751 C C . LEU A 1 91 ? 4.561 -12.833 8.777 1.00 91.88 91 LEU A C 1
ATOM 753 O O . LEU A 1 91 ? 4.366 -13.824 8.074 1.00 91.88 91 LEU A O 1
ATOM 757 N N . ARG A 1 92 ? 4.310 -12.863 10.091 1.00 95.38 92 ARG A N 1
ATOM 758 C CA . ARG A 1 92 ? 3.723 -14.029 10.776 1.00 95.38 92 ARG A CA 1
ATOM 759 C C . ARG A 1 92 ? 2.216 -14.101 10.523 1.00 95.38 92 ARG A C 1
ATOM 761 O O . ARG A 1 92 ? 1.426 -13.741 11.393 1.00 95.38 92 ARG A O 1
ATOM 768 N N . VAL A 1 93 ? 1.820 -14.583 9.344 1.00 93.56 93 VAL A N 1
ATOM 769 C CA . VAL A 1 93 ? 0.424 -14.556 8.861 1.00 93.56 93 VAL A CA 1
ATOM 770 C C . VAL A 1 93 ? -0.605 -15.094 9.874 1.00 93.56 93 VAL A C 1
ATOM 772 O O . VAL A 1 93 ? -1.585 -14.391 10.116 1.00 93.56 93 VAL A O 1
ATOM 775 N N . PRO A 1 94 ? -0.422 -16.257 10.541 1.00 96.00 94 PRO A N 1
ATOM 776 C CA . PRO A 1 94 ? -1.419 -16.743 11.502 1.00 96.00 94 PRO A CA 1
ATOM 777 C C . PRO A 1 94 ? -1.629 -15.806 12.700 1.00 96.00 94 PRO A C 1
ATOM 779 O O . PRO A 1 94 ? -2.762 -15.614 13.144 1.00 96.00 94 PRO A O 1
ATOM 782 N N . GLN A 1 95 ? -0.549 -15.197 13.201 1.00 96.38 95 GLN A N 1
ATOM 783 C CA . GLN A 1 95 ? -0.627 -14.214 14.283 1.00 96.38 95 GLN A CA 1
ATOM 784 C C . GLN A 1 95 ? -1.311 -12.941 13.789 1.00 96.38 95 GLN A C 1
ATOM 786 O O . GLN A 1 95 ? -2.271 -12.493 14.400 1.00 96.38 95 GLN A O 1
ATOM 791 N N . PHE A 1 96 ? -0.885 -12.425 12.635 1.00 94.94 96 PHE A N 1
ATOM 792 C CA . PHE A 1 96 ? -1.456 -11.228 12.024 1.00 94.94 96 PHE A CA 1
ATOM 793 C C . PHE A 1 96 ? -2.976 -11.344 11.830 1.00 94.94 96 PHE A C 1
ATOM 795 O O . PHE A 1 96 ? -3.727 -10.459 12.228 1.00 94.94 96 PHE A O 1
ATOM 802 N N . LEU A 1 97 ? -3.453 -12.471 11.292 1.00 94.69 97 LEU A N 1
ATOM 803 C CA . LEU A 1 97 ? -4.887 -12.724 11.127 1.00 94.69 97 LEU A CA 1
ATOM 804 C C . LEU A 1 97 ? -5.626 -12.869 12.464 1.00 94.69 97 LEU A C 1
ATOM 806 O O . LEU A 1 97 ? -6.797 -12.501 12.547 1.00 94.69 97 LEU A O 1
ATOM 810 N N . SER A 1 98 ? -4.972 -13.413 13.493 1.00 96.75 98 SER A N 1
ATOM 811 C CA . SER A 1 98 ? -5.547 -13.503 14.840 1.00 96.75 98 SER A CA 1
ATOM 812 C C . SER A 1 98 ? -5.701 -12.116 15.462 1.00 96.75 98 SER A C 1
ATOM 814 O O . SER A 1 98 ? -6.761 -11.816 16.005 1.00 96.75 98 SER A O 1
ATOM 816 N N . ASP A 1 99 ? -4.702 -11.249 15.297 1.00 95.75 99 ASP A N 1
ATOM 817 C CA . ASP A 1 99 ? -4.726 -9.870 15.788 1.00 95.75 99 ASP A CA 1
ATOM 818 C C . ASP A 1 99 ? -5.811 -9.048 15.080 1.00 95.75 99 ASP A C 1
ATOM 820 O O . ASP A 1 99 ? -6.594 -8.368 15.741 1.00 95.75 99 ASP A O 1
ATOM 824 N N . LEU A 1 100 ? -5.943 -9.175 13.751 1.00 94.31 100 LEU A N 1
ATOM 825 C CA . LEU A 1 100 ? -6.992 -8.483 12.987 1.00 94.31 100 LEU A CA 1
ATOM 826 C C . LEU A 1 100 ? -8.409 -8.810 13.476 1.00 94.31 100 LEU A C 1
ATOM 828 O O . LEU A 1 100 ? -9.285 -7.953 13.406 1.00 94.31 100 LEU A O 1
ATOM 832 N N . ARG A 1 101 ? -8.655 -10.025 13.984 1.00 94.94 101 ARG A N 1
ATOM 833 C CA . ARG A 1 101 ? -9.971 -10.413 14.529 1.00 94.94 101 ARG A CA 1
ATOM 834 C C . ARG A 1 101 ? -10.310 -9.703 15.839 1.00 94.94 101 ARG A C 1
ATOM 836 O O . ARG A 1 101 ? -11.481 -9.671 16.206 1.00 94.94 101 ARG A O 1
ATOM 843 N N . LEU A 1 102 ? -9.308 -9.179 16.541 1.00 96.19 102 LEU A N 1
ATOM 844 C CA . LEU A 1 102 ? -9.465 -8.469 17.811 1.00 96.19 102 LEU A CA 1
ATOM 845 C C . LEU A 1 102 ? -9.556 -6.950 17.628 1.00 96.19 102 LEU A C 1
ATOM 847 O O . LEU A 1 102 ? -9.949 -6.248 18.560 1.00 96.19 102 LEU A O 1
ATOM 851 N N . LEU A 1 103 ? -9.189 -6.429 16.453 1.00 95.31 103 LEU A N 1
ATOM 852 C CA . LEU A 1 103 ? -9.254 -4.999 16.182 1.00 95.31 103 LEU A CA 1
ATOM 853 C C . LEU A 1 103 ? -10.70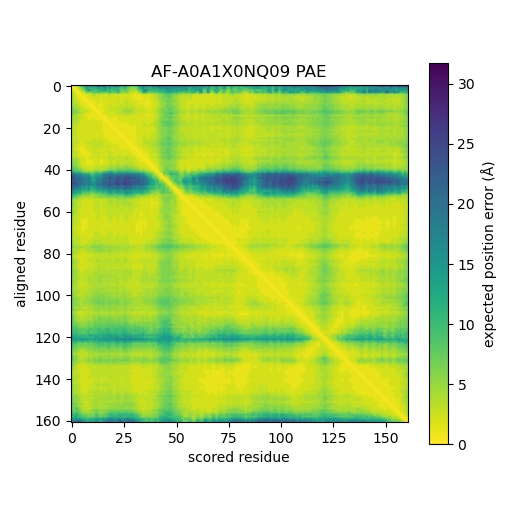9 -4.525 16.008 1.00 95.31 103 LEU A C 1
ATOM 855 O O . LEU A 1 103 ? -11.552 -5.248 15.474 1.00 95.31 103 LEU A O 1
ATOM 859 N N . PRO A 1 104 ? -11.013 -3.272 16.387 1.00 96.06 104 PRO A N 1
ATOM 860 C CA . PRO A 1 104 ? -12.220 -2.592 15.936 1.00 96.06 104 PRO A CA 1
ATOM 861 C C . PRO A 1 104 ? -12.327 -2.594 14.407 1.00 96.06 104 PRO A C 1
ATOM 863 O O . PRO A 1 104 ? -11.324 -2.514 13.700 1.00 96.06 104 PRO A O 1
ATOM 866 N N . GLN A 1 105 ? -13.544 -2.668 13.871 1.00 95.50 105 GLN A N 1
ATOM 867 C CA . GLN A 1 105 ? -13.766 -2.651 12.416 1.00 95.50 105 GLN A CA 1
ATOM 868 C C . GLN A 1 105 ? -13.752 -1.237 11.814 1.00 95.50 105 GLN A C 1
ATOM 870 O O . GLN A 1 105 ? -13.836 -1.097 10.598 1.00 95.50 105 GLN A O 1
ATOM 875 N N . GLN A 1 106 ? -13.657 -0.200 12.652 1.00 97.06 106 GLN A N 1
ATOM 876 C CA . GLN A 1 106 ? -13.682 1.208 12.257 1.00 97.06 106 GLN A CA 1
ATOM 877 C C . GLN A 1 106 ? -12.604 2.007 12.992 1.00 97.06 106 GLN A C 1
ATOM 879 O O . GLN A 1 106 ? -12.205 1.637 14.099 1.00 97.06 106 GLN A O 1
ATOM 884 N N . GLY A 1 107 ? -12.152 3.108 12.393 1.00 97.31 107 GLY A N 1
ATOM 885 C CA . GLY A 1 107 ? -11.188 4.033 12.993 1.00 97.31 107 GLY A CA 1
ATOM 886 C C . GLY A 1 107 ? -9.776 3.469 13.181 1.00 97.31 107 GLY A C 1
ATOM 887 O O . GLY A 1 107 ? -9.011 3.999 13.987 1.00 97.31 107 GLY A O 1
ATOM 888 N N . ILE A 1 108 ? -9.411 2.399 12.474 1.00 97.06 108 ILE A N 1
ATOM 889 C CA . ILE A 1 108 ? -8.113 1.743 12.622 1.00 97.06 108 ILE A CA 1
ATOM 890 C C . ILE A 1 108 ? -7.105 2.262 11.609 1.00 97.06 108 ILE A C 1
ATOM 892 O O . ILE A 1 108 ? -7.273 2.138 10.400 1.00 97.06 108 ILE A O 1
ATOM 896 N N . TYR A 1 109 ? -5.997 2.760 12.149 1.00 97.00 109 TYR A N 1
ATOM 897 C CA . TYR A 1 109 ? -4.725 2.921 11.463 1.00 97.00 109 TYR A CA 1
ATOM 898 C C . TYR A 1 109 ? -3.657 2.202 12.293 1.00 97.00 109 TYR A C 1
ATOM 900 O O . TYR A 1 109 ? -3.120 2.752 13.255 1.00 97.00 109 TYR A O 1
ATOM 908 N N . TRP A 1 110 ? -3.416 0.932 11.969 1.00 96.69 110 TRP A N 1
ATOM 909 C CA . TRP A 1 110 ? -2.612 0.017 12.775 1.00 96.69 110 TRP A CA 1
ATOM 910 C C . TRP A 1 110 ? -1.301 -0.350 12.085 1.00 96.69 110 TRP A C 1
ATOM 912 O O . TRP A 1 110 ? -1.285 -0.752 10.927 1.00 96.69 110 TRP A O 1
ATOM 922 N N . GLY A 1 111 ? -0.195 -0.227 12.808 1.00 95.06 111 GLY A N 1
ATOM 923 C CA . GLY A 1 111 ? 1.148 -0.540 12.334 1.00 95.06 111 GLY 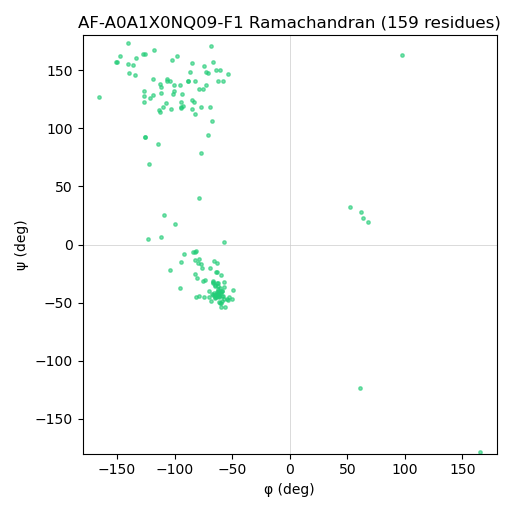A CA 1
ATOM 924 C C . GLY A 1 111 ? 2.205 0.041 13.278 1.00 95.06 111 GLY A C 1
ATOM 925 O O . GLY A 1 111 ? 1.854 0.653 14.293 1.00 95.06 111 GLY A O 1
ATOM 926 N N . PRO A 1 112 ? 3.501 -0.123 12.972 1.00 92.75 112 PRO A N 1
ATOM 927 C CA . PRO A 1 112 ? 4.576 0.450 13.771 1.00 92.75 112 PRO A CA 1
ATOM 928 C C . PRO A 1 112 ? 4.550 1.978 13.645 1.00 92.75 112 PRO A C 1
ATOM 930 O O . PRO A 1 112 ? 4.909 2.524 12.605 1.00 92.75 112 PRO A O 1
ATOM 933 N N . ILE A 1 113 ? 4.103 2.684 14.687 1.00 94.38 113 ILE A N 1
ATOM 934 C CA . ILE A 1 113 ? 3.993 4.148 14.657 1.00 94.38 113 ILE A CA 1
ATOM 935 C C . ILE A 1 113 ? 5.371 4.791 14.825 1.00 94.38 113 ILE A C 1
ATOM 937 O O . ILE A 1 113 ? 6.016 4.671 15.866 1.00 94.38 113 ILE A O 1
ATOM 941 N N . ILE A 1 114 ? 5.786 5.537 13.806 1.00 92.81 114 ILE A N 1
ATOM 942 C CA . ILE A 1 114 ? 7.043 6.276 13.735 1.00 92.81 114 ILE A CA 1
ATOM 943 C C . ILE A 1 114 ? 6.750 7.769 13.891 1.00 92.81 114 ILE A C 1
ATOM 945 O O . ILE A 1 114 ? 5.745 8.289 13.401 1.00 92.81 114 ILE A O 1
ATOM 949 N N . SER A 1 115 ? 7.638 8.478 14.588 1.00 93.44 115 SER A N 1
ATOM 950 C CA . SER A 1 115 ? 7.598 9.940 14.671 1.00 93.44 115 SER A CA 1
ATOM 951 C C . SER A 1 115 ? 8.487 10.547 13.589 1.00 93.44 115 SER A C 1
ATOM 953 O O . SER A 1 115 ? 9.654 10.184 13.474 1.00 93.44 115 SER A O 1
ATOM 955 N N . ALA A 1 116 ? 7.951 11.496 12.831 1.00 89.56 116 ALA A N 1
ATOM 956 C CA . ALA A 1 116 ? 8.693 12.274 11.849 1.00 89.56 116 ALA A CA 1
ATOM 957 C C . ALA A 1 116 ? 8.494 13.771 12.073 1.00 89.56 116 ALA A C 1
ATOM 959 O O . ALA A 1 116 ? 7.597 14.224 12.794 1.00 89.56 116 ALA A O 1
ATOM 960 N N . PHE A 1 117 ? 9.369 14.553 11.453 1.00 90.25 117 PHE A N 1
ATOM 961 C CA . PHE A 1 117 ? 9.259 15.996 11.439 1.00 90.25 117 PHE A CA 1
ATOM 962 C C . PHE A 1 117 ? 9.609 16.547 10.061 1.00 90.25 117 PHE A C 1
ATOM 964 O O . PHE A 1 117 ? 10.462 16.014 9.357 1.00 90.25 117 PHE A O 1
ATOM 971 N N . LEU A 1 118 ? 8.958 17.646 9.699 1.00 87.69 118 LEU A N 1
ATOM 972 C CA . LEU A 1 118 ? 9.224 18.412 8.492 1.00 87.69 118 LEU A CA 1
ATOM 973 C C . LEU A 1 118 ? 9.595 19.838 8.897 1.00 87.69 118 LEU A C 1
ATOM 975 O O . LEU A 1 118 ? 8.836 20.501 9.609 1.00 87.69 118 LEU A O 1
ATOM 979 N N . ARG A 1 119 ? 10.749 20.329 8.436 1.00 87.44 119 ARG A N 1
ATOM 980 C CA . ARG A 1 119 ? 11.082 21.757 8.538 1.00 87.44 119 ARG A CA 1
ATOM 981 C C . ARG A 1 119 ? 10.475 22.491 7.352 1.00 87.44 119 ARG A C 1
ATOM 983 O O . ARG A 1 119 ? 10.752 22.156 6.204 1.00 87.44 119 ARG A O 1
ATOM 990 N N . ARG A 1 120 ? 9.667 23.508 7.634 1.00 83.81 120 ARG A N 1
ATOM 991 C CA . ARG A 1 120 ? 9.070 24.401 6.641 1.00 83.81 120 ARG A CA 1
ATOM 992 C C . ARG A 1 120 ? 9.425 25.837 7.011 1.00 83.81 120 ARG A C 1
ATOM 994 O O . ARG A 1 120 ? 8.746 26.466 7.820 1.00 83.81 120 ARG A O 1
ATOM 1001 N N . GLY A 1 121 ? 10.525 26.334 6.446 1.00 88.62 121 GLY A N 1
ATOM 1002 C CA . GLY A 1 121 ? 11.105 27.617 6.850 1.00 88.62 121 GLY A CA 1
ATOM 1003 C C . GLY A 1 121 ? 11.523 27.590 8.324 1.00 88.62 121 GLY A C 1
ATOM 1004 O O . GLY A 1 121 ? 12.288 26.717 8.736 1.00 88.62 121 GLY A O 1
ATOM 1005 N N . SER A 1 122 ? 10.994 28.518 9.125 1.00 90.19 122 SER A N 1
ATOM 1006 C CA . SER A 1 122 ? 11.232 28.583 10.576 1.00 90.19 122 SER A CA 1
ATOM 1007 C C . SER A 1 122 ? 10.378 27.604 11.394 1.00 90.19 122 SER A C 1
ATOM 1009 O O . SER A 1 122 ? 10.701 27.341 12.552 1.00 90.19 122 SER A O 1
ATOM 1011 N N . ALA A 1 123 ? 9.315 27.034 10.818 1.00 92.31 123 ALA A N 1
ATOM 1012 C CA . ALA A 1 123 ? 8.425 26.117 11.521 1.00 92.31 123 ALA A CA 1
ATOM 1013 C C . ALA A 1 123 ? 8.914 24.664 11.425 1.00 92.31 123 ALA A C 1
ATOM 1015 O O . ALA A 1 123 ? 9.358 24.204 10.372 1.00 92.31 123 ALA A O 1
ATOM 1016 N N . THR A 1 124 ? 8.781 23.914 12.522 1.00 94.12 124 THR A N 1
ATOM 1017 C CA . THR A 1 124 ? 8.970 22.456 12.538 1.00 94.12 124 THR A CA 1
ATOM 1018 C C . THR A 1 124 ? 7.630 21.792 12.808 1.00 94.12 124 THR A C 1
ATOM 1020 O O . THR A 1 124 ? 7.074 21.932 13.895 1.00 94.12 124 THR A O 1
ATOM 1023 N N . VAL A 1 125 ? 7.117 21.056 11.827 1.00 93.62 125 VAL A N 1
ATOM 1024 C CA . VAL A 1 125 ? 5.886 20.273 11.962 1.00 93.62 125 VAL A CA 1
ATOM 1025 C C . VAL A 1 125 ? 6.274 18.868 12.388 1.00 93.62 125 VAL A C 1
ATOM 1027 O O . VAL A 1 125 ? 7.002 18.197 11.664 1.00 93.62 125 VAL A O 1
ATOM 1030 N N . ARG A 1 126 ? 5.811 18.420 13.556 1.00 94.19 126 ARG A N 1
ATOM 1031 C CA . ARG A 1 126 ? 5.993 17.041 14.029 1.00 94.19 126 ARG A CA 1
ATOM 1032 C C . ARG A 1 126 ? 4.717 16.254 13.780 1.00 94.19 126 ARG A C 1
ATOM 1034 O O . ARG A 1 126 ? 3.630 16.763 14.037 1.00 94.19 126 ARG A O 1
ATOM 1041 N N . PHE A 1 127 ? 4.849 15.025 13.311 1.00 93.31 127 PHE A N 1
ATOM 1042 C CA . PHE A 1 127 ? 3.715 14.149 13.042 1.00 93.31 127 PHE A CA 1
ATOM 1043 C C . PHE A 1 127 ? 4.086 12.689 13.294 1.00 93.31 127 PHE A C 1
ATOM 1045 O O . PHE A 1 127 ? 5.260 12.327 13.392 1.00 93.31 127 PHE A O 1
ATOM 1052 N N . ARG A 1 128 ? 3.063 11.850 13.438 1.00 94.50 128 ARG A N 1
ATOM 1053 C CA . ARG A 1 128 ? 3.197 10.404 13.608 1.00 94.50 128 ARG A CA 1
ATOM 1054 C C . ARG A 1 128 ? 2.504 9.699 12.455 1.00 94.50 128 ARG A C 1
ATOM 1056 O O . ARG A 1 128 ? 1.461 10.161 12.000 1.00 94.50 128 ARG A O 1
ATOM 1063 N N . TYR A 1 129 ? 3.085 8.603 11.998 1.00 93.56 129 TYR A N 1
ATOM 1064 C CA . TYR A 1 129 ? 2.543 7.787 10.915 1.00 93.56 129 TYR A CA 1
ATOM 1065 C C . TYR A 1 129 ? 2.979 6.330 11.096 1.00 93.56 129 TYR A C 1
ATOM 1067 O O . TYR A 1 129 ? 3.969 6.075 11.778 1.00 93.56 129 TYR A O 1
ATOM 1075 N N . ALA A 1 130 ? 2.249 5.374 10.524 1.00 95.00 130 ALA A N 1
ATOM 1076 C CA . ALA A 1 130 ? 2.688 3.985 10.507 1.00 95.00 130 ALA A CA 1
ATOM 1077 C C . ALA A 1 130 ? 3.800 3.803 9.465 1.00 95.00 130 ALA A C 1
ATOM 1079 O O . ALA A 1 130 ? 3.696 4.299 8.342 1.00 95.00 130 ALA A O 1
ATOM 1080 N N . GLY A 1 131 ? 4.872 3.114 9.849 1.00 90.19 131 GLY A N 1
ATOM 1081 C CA . GLY A 1 131 ? 6.019 2.852 8.987 1.00 90.19 131 GLY A CA 1
ATOM 1082 C C . GLY A 1 131 ? 5.654 2.064 7.730 1.00 90.19 131 GLY A C 1
ATOM 1083 O O . GLY A 1 131 ? 4.727 1.257 7.738 1.00 90.19 131 GLY A O 1
ATOM 1084 N N . GLY A 1 132 ? 6.410 2.295 6.652 1.00 87.75 132 GLY A N 1
ATOM 1085 C CA . GLY A 1 132 ? 6.136 1.735 5.324 1.00 87.75 132 GLY A CA 1
ATOM 1086 C C . GLY A 1 132 ? 6.125 0.207 5.255 1.00 87.75 132 GLY A C 1
ATOM 1087 O O . GLY A 1 132 ? 5.380 -0.319 4.431 1.00 87.75 132 GLY A O 1
ATOM 1088 N N . MET A 1 133 ? 6.847 -0.456 6.170 1.00 90.56 133 MET A N 1
ATOM 1089 C CA . MET A 1 133 ? 7.100 -1.899 6.160 1.00 90.56 133 MET A CA 1
ATOM 1090 C C . MET A 1 133 ? 5.811 -2.718 6.168 1.00 90.56 133 MET A C 1
ATOM 1092 O O . MET A 1 133 ? 5.673 -3.662 5.404 1.00 90.56 133 MET A O 1
ATOM 1096 N N . CYS A 1 134 ? 4.860 -2.376 7.044 1.00 94.19 134 CYS A N 1
ATOM 1097 C CA . CYS A 1 134 ? 3.537 -2.993 7.074 1.00 94.19 134 CYS A CA 1
ATOM 1098 C C . CYS A 1 134 ? 2.573 -2.172 7.932 1.00 94.19 134 CYS A C 1
ATOM 1100 O O . CYS A 1 134 ? 2.856 -1.902 9.102 1.00 94.19 134 CYS A O 1
ATOM 1102 N N . TYR A 1 135 ? 1.418 -1.811 7.379 1.00 96.88 135 TYR A N 1
ATOM 1103 C CA . TYR A 1 135 ? 0.326 -1.202 8.133 1.00 96.88 135 TYR A CA 1
ATOM 1104 C C . TYR A 1 135 ? -1.037 -1.536 7.534 1.00 96.88 135 TYR A C 1
ATOM 1106 O O . TYR A 1 135 ? -1.177 -1.857 6.354 1.00 96.88 135 TYR A O 1
ATOM 1114 N N . THR A 1 136 ? -2.063 -1.442 8.370 1.00 97.19 136 THR A N 1
ATOM 1115 C CA . THR A 1 136 ? -3.443 -1.796 8.057 1.00 97.19 136 THR A CA 1
ATOM 1116 C C . THR A 1 136 ? -4.373 -0.639 8.375 1.00 97.19 136 THR A C 1
ATOM 1118 O O . THR A 1 136 ? -4.318 -0.069 9.466 1.00 97.19 136 THR A O 1
ATOM 1121 N N . LEU A 1 137 ? -5.248 -0.321 7.426 1.00 97.94 137 LEU A N 1
ATOM 1122 C CA . LEU A 1 137 ? -6.362 0.599 7.619 1.00 97.94 137 LEU A CA 1
ATOM 1123 C C . LEU A 1 137 ? -7.659 -0.193 7.752 1.00 97.94 137 LEU A C 1
ATOM 1125 O O . LEU A 1 137 ? -7.861 -1.163 7.015 1.00 97.94 137 LEU A O 1
ATOM 1129 N N . SER A 1 138 ? -8.559 0.229 8.640 1.00 97.94 138 SER A N 1
ATOM 1130 C CA . SER A 1 138 ? -9.966 -0.138 8.483 1.00 97.94 138 SER A CA 1
ATOM 1131 C C . SER A 1 138 ? -10.541 0.532 7.238 1.00 97.94 138 SER A C 1
ATOM 1133 O O . SER A 1 138 ? -10.025 1.542 6.745 1.00 97.94 138 SER A O 1
ATOM 1135 N N . ARG A 1 139 ? -11.614 -0.050 6.707 1.00 97.50 139 ARG A N 1
ATOM 1136 C CA . ARG A 1 139 ? -12.245 0.412 5.470 1.00 97.50 139 ARG A CA 1
ATOM 1137 C C . ARG A 1 139 ? -12.609 1.900 5.507 1.00 97.50 139 ARG A C 1
ATOM 1139 O O . ARG A 1 139 ? -12.269 2.619 4.576 1.00 97.50 139 ARG A O 1
ATOM 1146 N N . ASP A 1 140 ? -13.253 2.357 6.574 1.00 98.12 140 ASP A N 1
ATOM 1147 C CA . ASP A 1 140 ? -13.665 3.754 6.765 1.00 98.12 140 ASP A CA 1
ATOM 1148 C C . ASP A 1 140 ? -12.470 4.723 6.781 1.00 98.12 140 ASP A C 1
ATOM 1150 O O . ASP A 1 140 ? -12.533 5.809 6.206 1.00 98.12 140 ASP A O 1
ATOM 1154 N N . VAL A 1 141 ? -11.342 4.315 7.369 1.00 98.25 141 VAL A N 1
ATOM 1155 C CA . VAL A 1 141 ? -10.108 5.114 7.371 1.00 98.25 141 VAL A CA 1
ATOM 1156 C C . VAL A 1 141 ? -9.497 5.169 5.973 1.00 98.25 141 VAL A C 1
ATOM 1158 O O . VAL A 1 141 ? -9.053 6.235 5.546 1.00 98.25 141 VAL A O 1
ATOM 1161 N N . ALA A 1 142 ? -9.509 4.059 5.230 1.00 98.19 142 ALA A N 1
ATOM 1162 C CA . ALA A 1 142 ? -9.089 4.055 3.831 1.00 98.19 142 ALA A CA 1
ATOM 1163 C C . ALA A 1 142 ? -9.997 4.950 2.964 1.00 98.19 142 ALA A C 1
ATOM 1165 O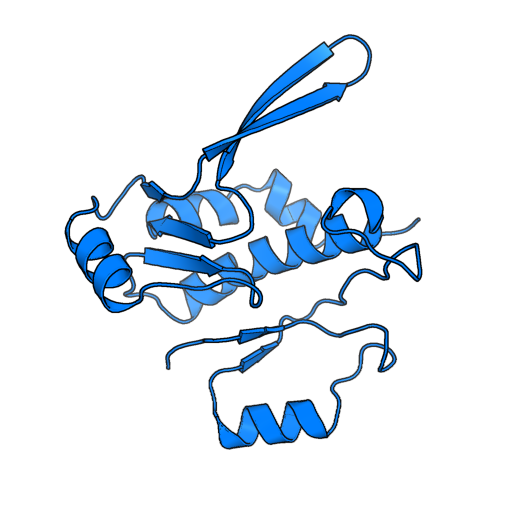 O . ALA A 1 142 ? -9.488 5.705 2.137 1.00 98.19 142 ALA A O 1
ATOM 1166 N N . GLU A 1 143 ? -11.317 4.925 3.178 1.00 98.19 143 GLU A N 1
ATOM 1167 C CA . GLU A 1 143 ? -12.286 5.790 2.486 1.00 98.19 143 GLU A CA 1
ATOM 1168 C C . GLU A 1 143 ? -12.032 7.271 2.800 1.00 98.19 143 GLU A C 1
ATOM 1170 O O . GLU A 1 143 ? -11.993 8.110 1.893 1.00 98.19 143 GLU A O 1
ATOM 1175 N N . HIS A 1 144 ? -11.778 7.600 4.067 1.00 98.00 144 HIS A N 1
ATOM 1176 C CA . HIS A 1 144 ? -11.406 8.953 4.475 1.00 98.00 144 HIS A CA 1
ATOM 1177 C C . HIS A 1 144 ? -10.084 9.404 3.835 1.00 98.00 144 HIS A C 1
ATOM 1179 O O . HIS A 1 144 ? -9.975 10.524 3.338 1.00 98.00 144 HIS A O 1
ATOM 1185 N N . PHE A 1 145 ? -9.089 8.517 3.782 1.00 97.56 145 PHE A N 1
ATOM 1186 C CA . PHE A 1 145 ? -7.797 8.797 3.162 1.00 97.56 145 PHE A CA 1
ATOM 1187 C C . PHE A 1 145 ? -7.923 9.115 1.664 1.00 97.56 145 PHE A C 1
ATOM 1189 O O . PHE A 1 145 ? -7.399 10.135 1.211 1.00 97.56 145 PHE A O 1
ATOM 1196 N N . VAL A 1 146 ? -8.643 8.292 0.891 1.00 97.50 146 VAL A N 1
ATOM 1197 C CA . VAL A 1 146 ? -8.773 8.497 -0.567 1.00 97.50 146 VAL A CA 1
ATOM 1198 C C . VAL A 1 146 ? -9.746 9.620 -0.940 1.00 97.50 146 VAL A C 1
ATOM 1200 O O . VAL A 1 146 ? -9.665 10.164 -2.042 1.00 97.50 146 VAL A O 1
ATOM 1203 N N . SER A 1 147 ? -10.651 10.003 -0.033 1.00 97.62 147 SER A N 1
ATOM 1204 C CA . SER A 1 147 ? -11.560 11.146 -0.218 1.00 97.62 147 SER A CA 1
ATOM 1205 C C . SER A 1 147 ? -10.937 12.495 0.150 1.00 97.62 147 SER A C 1
ATOM 1207 O O . SER A 1 147 ? -11.538 13.538 -0.111 1.00 97.62 147 SER A O 1
ATOM 1209 N N . TYR A 1 148 ? -9.722 12.517 0.706 1.00 97.31 148 TYR A N 1
ATOM 1210 C CA . TYR A 1 148 ? -9.035 13.763 1.028 1.00 97.31 148 TYR A CA 1
ATOM 1211 C C . TYR A 1 148 ? -8.565 14.488 -0.247 1.00 97.31 148 TYR A C 1
ATOM 1213 O O . TYR A 1 148 ? -7.480 14.246 -0.787 1.00 97.31 148 TYR A O 1
ATOM 1221 N N . GLU A 1 149 ? -9.403 15.414 -0.718 1.00 96.19 149 GLU A N 1
ATOM 1222 C CA . GLU A 1 149 ? -9.267 16.124 -1.997 1.00 96.19 149 GLU A CA 1
ATOM 1223 C C . GLU A 1 149 ? -7.882 16.744 -2.270 1.00 96.19 149 GLU A C 1
ATOM 1225 O O . GLU A 1 149 ? -7.396 16.634 -3.402 1.00 96.19 149 GLU A O 1
ATOM 1230 N N . PRO A 1 150 ? -7.170 17.344 -1.291 1.00 95.56 150 PRO A N 1
ATOM 1231 C CA . PRO A 1 150 ? -5.822 17.846 -1.541 1.00 95.56 150 PRO A CA 1
ATOM 1232 C C . PRO A 1 150 ? -4.845 16.761 -2.010 1.00 95.56 150 PRO A C 1
ATOM 1234 O O . PRO A 1 150 ? -4.058 17.022 -2.920 1.00 95.56 150 PRO A O 1
ATOM 1237 N N . LEU A 1 151 ? -4.903 15.553 -1.435 1.00 94.06 151 LEU A N 1
ATOM 1238 C CA . LEU A 1 151 ? -4.050 14.435 -1.854 1.00 94.06 151 LEU A CA 1
ATOM 1239 C C . LEU A 1 151 ? -4.515 13.848 -3.180 1.00 94.06 151 LEU A C 1
ATOM 1241 O O . LEU A 1 151 ? -3.694 13.663 -4.078 1.00 94.06 151 LEU A O 1
ATOM 1245 N N . LYS A 1 152 ? -5.823 13.630 -3.332 1.00 94.69 152 LYS A N 1
ATOM 1246 C CA . LYS A 1 152 ? -6.417 13.127 -4.574 1.00 94.69 152 LYS A CA 1
ATOM 1247 C C . LYS A 1 152 ? -5.997 13.971 -5.778 1.00 94.69 152 LYS A C 1
ATOM 1249 O O . LYS A 1 152 ? -5.537 13.436 -6.784 1.00 94.69 152 LYS A O 1
ATOM 1254 N N . ARG A 1 153 ? -6.034 15.303 -5.647 1.00 93.31 153 ARG A N 1
ATOM 1255 C CA . ARG A 1 153 ? -5.541 16.222 -6.682 1.00 93.31 153 ARG A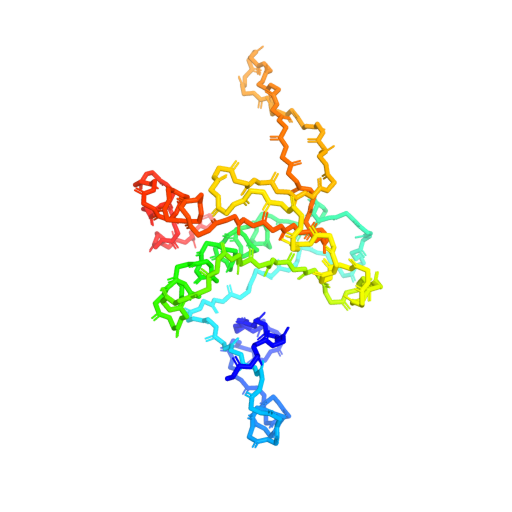 CA 1
ATOM 1256 C C . ARG A 1 153 ? -4.058 15.993 -6.995 1.00 93.31 153 ARG A C 1
ATOM 1258 O O . ARG A 1 153 ? -3.697 15.890 -8.161 1.00 93.31 153 ARG A O 1
ATOM 1265 N N . LEU A 1 154 ? -3.197 15.915 -5.977 1.00 92.38 154 LEU A N 1
ATOM 1266 C CA . LEU A 1 154 ? -1.743 15.760 -6.154 1.00 92.38 154 LEU A CA 1
ATOM 1267 C C . LEU A 1 154 ? -1.350 14.443 -6.837 1.00 92.38 154 LEU A C 1
ATOM 1269 O O . LEU A 1 154 ? -0.368 14.401 -7.585 1.00 92.38 154 LEU A O 1
ATOM 1273 N N . VAL A 1 155 ? -2.110 13.374 -6.604 1.00 92.00 155 VAL A N 1
ATOM 1274 C CA . VAL A 1 155 ? -1.846 12.053 -7.189 1.00 92.00 155 VAL A CA 1
ATOM 1275 C C . VAL A 1 155 ? -2.007 12.067 -8.708 1.00 92.00 155 VAL A C 1
ATOM 1277 O O . VAL A 1 155 ? -1.212 11.429 -9.398 1.00 92.00 155 VAL A O 1
ATOM 1280 N N . HIS A 1 156 ? -2.963 12.837 -9.231 1.00 86.75 156 HIS A N 1
ATOM 1281 C CA . HIS A 1 156 ? -3.252 12.914 -10.668 1.00 86.75 156 HIS A CA 1
ATOM 1282 C C . HIS A 1 156 ? -2.498 14.023 -11.414 1.00 86.75 156 HIS A C 1
ATOM 1284 O O . HIS A 1 156 ? -2.539 14.064 -12.643 1.00 86.75 156 HIS A O 1
ATOM 1290 N N . LEU A 1 157 ? -1.799 14.919 -10.712 1.00 89.38 157 LEU A N 1
ATOM 1291 C CA . LEU A 1 157 ? -1.005 15.958 -11.370 1.00 89.38 157 LEU A CA 1
ATOM 1292 C C . LEU A 1 157 ? 0.256 15.362 -12.012 1.00 89.38 157 LEU A C 1
ATOM 1294 O O . LEU A 1 157 ? 0.941 14.571 -11.371 1.00 89.38 157 LEU A O 1
ATOM 1298 N N . PRO A 1 158 ? 0.643 15.748 -13.236 1.00 83.19 158 PRO A N 1
ATOM 1299 C CA . PRO A 1 158 ? 1.956 15.403 -13.767 1.00 83.19 158 PRO A CA 1
ATOM 1300 C C . PRO A 1 158 ? 3.065 15.926 -12.847 1.00 83.19 158 PRO A C 1
ATOM 1302 O O . PRO A 1 158 ? 2.964 17.024 -12.304 1.00 83.19 158 PRO A O 1
ATOM 1305 N N . TYR A 1 159 ? 4.121 15.136 -12.659 1.00 80.00 159 TYR A N 1
ATOM 1306 C CA . TYR A 1 159 ? 5.336 15.628 -12.014 1.00 80.00 159 TYR A CA 1
ATOM 1307 C C . TYR A 1 159 ? 6.308 16.083 -13.103 1.00 80.00 159 TYR A C 1
ATOM 1309 O O . TYR A 1 159 ? 6.714 15.275 -13.937 1.00 80.00 159 TYR A O 1
ATOM 1317 N N . SER A 1 160 ? 6.658 17.366 -13.094 1.00 72.88 160 SER A N 1
ATOM 1318 C CA . SER A 1 160 ? 7.744 17.946 -13.885 1.00 72.88 160 SER A CA 1
ATOM 1319 C C . SER A 1 160 ? 8.855 18.393 -12.938 1.00 72.88 160 SER A C 1
ATOM 1321 O O . SER A 1 160 ? 8.560 18.944 -11.875 1.00 72.88 160 SER A O 1
ATOM 1323 N N . LYS A 1 161 ? 10.108 18.130 -13.314 1.00 62.28 161 LYS A N 1
ATOM 1324 C CA . LYS A 1 161 ? 11.285 18.630 -12.595 1.00 62.28 161 LYS A CA 1
ATOM 1325 C C . LYS A 1 161 ? 11.451 20.133 -12.745 1.00 62.28 161 LYS A C 1
ATOM 1327 O O . LYS A 1 161 ? 11.087 20.643 -13.827 1.00 62.28 161 LYS A O 1
#

Organism: NCBI:txid67003

Foldseek 3Di:
DAADEEEEQEVVVVSDDDPVNVVVCVPPVNYDYDDDYAFQFPDPDDDPDPVNRDDRNVLRVLLSVLVQLVVCCVVPVPDLKDKAADPPDDDPVVVVVVVVVVDDSPPDWDAQKDWDWDDDPPDIDIDIHHDRHMIMDTNHVSVVSNPPVVSVVSSPDDDDD

Sequence (161 aa):
MLVLYVLARHPSHGYNYSESLLKEADEYHDIITLPVNEGRPNKKNLEYSSNDWGVEVQIGLSRKTFLWFELALRLFPRVNYITKGDDDIFLRVPQFLSDLRLLPQQGIYWGPIISAFLRRGSATVRFRYAGGMCYTLSRDVAEHFVSYEPLKRLVHLPYSK

Solvent-accessible surface area (backbone atoms only — not comparable to full-atom values): 9684 Å² total; per-residue (Å²): 132,70,77,78,42,82,47,53,24,40,65,94,55,79,50,42,86,51,72,68,56,55,51,48,38,72,72,67,64,24,62,46,76,48,103,49,61,46,36,63,61,73,56,93,80,72,64,101,48,72,80,72,29,30,69,48,28,52,51,24,55,52,36,52,54,51,52,47,53,50,48,46,54,68,78,45,77,84,54,52,62,52,73,51,63,47,92,90,62,90,75,64,58,74,59,53,57,54,53,60,71,72,50,70,68,56,81,32,80,46,48,58,74,40,82,50,73,46,78,58,86,94,46,73,50,76,50,74,46,58,40,76,59,41,32,36,27,10,41,62,40,45,52,53,60,61,63,36,57,75,57,50,54,57,61,74,49,86,89,77,134

Nearest PDB structures (foldseek):
  3hm2-assembly2_G  TM=3.829E-01  e=3.628E+00  Corynebacterium diphtheriae
  8pfj-assembly1_P  TM=3.338E-01  e=2.817E+00  Escherichia coli
  4m4w-assembly1_K  TM=3.000E-01  e=5.649E+00  Bacillus subtilis subsp. subtilis str. 168
  3hm2-assembly1_B  TM=2.008E-01  e=2.053E+00  Corynebacterium diphtheriae

Radius of gyration: 16.96 Å; Cα contacts (8 Å, |Δi|>4): 202; chains: 1; bounding box: 41×47×38 Å

pLDDT: mean 90.58, std 9.43, range [55.66, 98.25]

Mean predicted aligned error: 4.96 Å

InterPro domains:
  IPR002659 Glycosyl transferase, family 31 [PTHR11214] (3-147)